Protein AF-A0A392TF05-F1 (afdb_monomer_lite)

Sequence (74 aa):
LAESRLMKDGWPEYYDGKLGRYVGKQARKYQTWSIAGYLVAKMMLEDPSHLGMISLDEDKQMESVIKRSASWTN

Radius of gyration: 24.61 Å; chains: 1; bounding box: 40×42×71 Å

Secondary structure (DSSP, 8-state):
-HHHHHHHHTS-S-EESTTS-EE-TTPPSS-HHHHHHHHHHHHHHH-GGGGGGT-PPP------------PPP-

Organism: NCBI:txid97028

pLDDT: mean 88.01, std 15.44, range [45.22, 98.75]

Structure (mmCIF, N/CA/C/O backbone):
data_AF-A0A392TF05-F1
#
_entry.id   AF-A0A392TF05-F1
#
loop_
_atom_site.group_PDB
_atom_site.id
_atom_site.type_symbol
_atom_site.label_atom_id
_atom_site.label_alt_id
_atom_site.label_comp_id
_atom_site.label_asym_id
_atom_site.label_entity_id
_atom_site.label_seq_id
_atom_site.pdbx_PDB_ins_code
_atom_site.Cartn_x
_atom_site.Cartn_y
_atom_site.Cartn_z
_atom_site.occupancy
_atom_site.B_iso_or_equiv
_atom_site.auth_seq_id
_atom_site.auth_comp_id
_atom_site.auth_asym_id
_atom_site.auth_atom_id
_atom_site.pdbx_PDB_model_num
ATOM 1 N N . LEU A 1 1 ? 4.313 -11.010 3.298 1.00 76.06 1 LEU A N 1
ATOM 2 C CA . LEU A 1 1 ? 3.949 -10.002 4.328 1.00 76.06 1 LEU A CA 1
ATOM 3 C C . LEU A 1 1 ? 2.867 -9.030 3.843 1.00 76.06 1 LEU A C 1
ATOM 5 O O . LEU A 1 1 ? 1.882 -8.858 4.551 1.00 76.06 1 LEU A O 1
ATOM 9 N N . ALA A 1 2 ? 3.018 -8.404 2.667 1.00 88.62 2 ALA A N 1
ATOM 10 C CA . ALA A 1 2 ? 2.010 -7.475 2.138 1.00 88.62 2 ALA A CA 1
ATOM 11 C C . ALA A 1 2 ? 0.677 -8.170 1.799 1.00 88.62 2 ALA A C 1
ATOM 13 O O . ALA A 1 2 ? -0.359 -7.773 2.321 1.00 88.62 2 ALA A O 1
ATOM 14 N N . GLU A 1 3 ? 0.714 -9.255 1.017 1.00 93.50 3 GLU A N 1
ATOM 15 C CA . GLU A 1 3 ? -0.473 -10.035 0.618 1.00 93.50 3 GLU A CA 1
ATOM 16 C C . GLU A 1 3 ? -1.308 -10.506 1.814 1.00 93.50 3 GLU A C 1
ATOM 18 O O . GLU A 1 3 ? -2.509 -10.264 1.866 1.00 93.50 3 GLU A O 1
ATOM 23 N N . SER A 1 4 ? -0.666 -11.099 2.828 1.00 96.94 4 SER A N 1
ATOM 24 C CA . SER A 1 4 ? -1.353 -11.593 4.028 1.00 96.94 4 SER A CA 1
ATOM 25 C C . SER A 1 4 ? -2.097 -10.485 4.774 1.00 96.94 4 SER A C 1
ATOM 27 O O . SER A 1 4 ? -3.176 -10.716 5.314 1.00 96.94 4 SER A O 1
ATOM 29 N N . ARG A 1 5 ? -1.532 -9.271 4.804 1.00 97.06 5 ARG A N 1
ATOM 30 C CA . ARG A 1 5 ? -2.171 -8.116 5.438 1.00 97.06 5 ARG A CA 1
ATOM 31 C C . ARG A 1 5 ? -3.299 -7.560 4.570 1.00 97.06 5 ARG A C 1
ATOM 33 O O . ARG A 1 5 ? -4.393 -7.364 5.081 1.00 97.06 5 ARG A O 1
ATOM 40 N N . LEU A 1 6 ? -3.056 -7.369 3.272 1.00 97.62 6 LEU A N 1
ATOM 41 C CA . LEU A 1 6 ? -4.060 -6.894 2.315 1.00 97.62 6 LEU A CA 1
ATOM 42 C C . LEU A 1 6 ? -5.291 -7.804 2.291 1.00 97.62 6 LEU A C 1
ATOM 44 O O . LEU A 1 6 ? -6.411 -7.309 2.367 1.00 97.62 6 LEU A O 1
ATOM 48 N N . MET A 1 7 ? -5.090 -9.123 2.263 1.00 97.38 7 MET A N 1
ATOM 49 C CA . MET A 1 7 ? -6.172 -10.103 2.326 1.00 97.38 7 MET A CA 1
ATOM 50 C C . MET A 1 7 ? -6.946 -10.001 3.646 1.00 97.38 7 MET A C 1
ATOM 52 O O . MET A 1 7 ? -8.174 -9.929 3.627 1.00 97.38 7 MET A O 1
ATOM 56 N N . LYS A 1 8 ? -6.240 -9.954 4.787 1.00 98.06 8 LYS A N 1
ATOM 57 C CA . LYS A 1 8 ? -6.860 -9.856 6.118 1.00 98.06 8 LYS A CA 1
ATOM 58 C C . LYS A 1 8 ? -7.697 -8.583 6.283 1.00 98.06 8 LYS A C 1
ATOM 60 O O . LYS A 1 8 ? -8.781 -8.640 6.856 1.00 98.06 8 LYS A O 1
ATOM 65 N N . ASP A 1 9 ? -7.210 -7.459 5.768 1.00 98.25 9 ASP A N 1
ATOM 66 C CA . ASP A 1 9 ? -7.861 -6.152 5.904 1.00 98.25 9 ASP A CA 1
ATOM 67 C C . ASP A 1 9 ? -8.942 -5.913 4.825 1.00 98.25 9 ASP A C 1
ATOM 69 O O . ASP A 1 9 ? -9.651 -4.904 4.854 1.00 98.25 9 ASP A O 1
ATOM 73 N N . GLY A 1 10 ? -9.127 -6.865 3.900 1.00 98.38 10 GLY A N 1
ATOM 74 C CA . GLY A 1 10 ? -10.149 -6.815 2.857 1.00 98.38 10 GLY A CA 1
ATOM 75 C C . GLY A 1 10 ? -9.806 -5.851 1.725 1.00 98.38 10 GLY A C 1
ATOM 76 O O . GLY A 1 10 ? -10.685 -5.129 1.270 1.00 98.38 10 GLY A O 1
ATOM 77 N N . TRP A 1 11 ? -8.545 -5.822 1.290 1.00 98.44 11 TRP A N 1
ATOM 78 C CA . TRP A 1 11 ? -8.040 -5.013 0.172 1.00 98.44 11 TRP A CA 1
ATOM 79 C C . TRP A 1 11 ? -8.467 -3.535 0.247 1.00 98.44 11 TRP A C 1
ATOM 81 O O . TRP A 1 11 ? -9.216 -3.063 -0.616 1.00 98.44 11 TRP A O 1
ATOM 91 N N . PRO A 1 12 ? -8.042 -2.804 1.294 1.00 98.62 12 PRO A N 1
ATOM 92 C CA . PRO A 1 12 ? -8.458 -1.424 1.493 1.00 98.62 12 PRO A CA 1
ATOM 93 C C . PRO A 1 12 ? -7.898 -0.488 0.413 1.00 98.62 12 PRO A C 1
ATOM 95 O O . PRO A 1 12 ? -6.826 -0.715 -0.152 1.00 98.62 12 PRO A O 1
ATOM 98 N N . GLU A 1 13 ? -8.6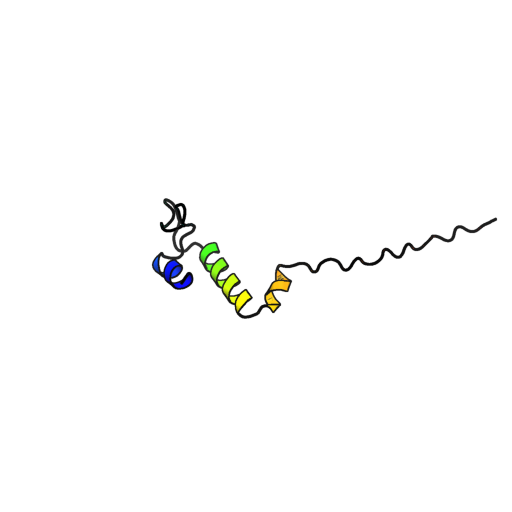22 0.599 0.159 1.00 98.75 13 GLU A N 1
ATOM 99 C CA . GLU A 1 13 ? -8.232 1.662 -0.773 1.00 98.75 13 GLU A CA 1
ATOM 100 C C . GLU A 1 13 ? -6.932 2.371 -0.358 1.00 98.75 13 GLU A C 1
ATOM 102 O O . GLU A 1 13 ? -6.112 2.680 -1.216 1.00 98.75 13 GLU A O 1
ATOM 107 N N . TYR A 1 14 ? -6.721 2.596 0.943 1.00 98.44 14 TYR A N 1
ATOM 108 C CA . TYR A 1 14 ? -5.496 3.186 1.492 1.00 98.44 14 TYR A CA 1
ATOM 109 C C . TYR A 1 14 ? -5.325 2.867 2.990 1.00 98.44 14 TYR A C 1
ATOM 111 O O . TYR A 1 14 ? -6.250 2.390 3.656 1.00 98.44 14 TYR A O 1
ATOM 119 N N . TYR A 1 15 ? -4.129 3.137 3.524 1.00 98.38 15 TYR A N 1
ATOM 120 C CA . TYR A 1 15 ? -3.784 3.004 4.945 1.00 98.38 15 TYR A CA 1
ATOM 121 C C . TYR A 1 15 ? -3.368 4.358 5.536 1.00 98.38 15 TYR A C 1
ATOM 123 O O . TYR A 1 15 ? -2.701 5.145 4.869 1.00 98.38 15 TYR A O 1
ATOM 131 N N . ASP A 1 16 ? -3.703 4.587 6.805 1.00 98.44 16 ASP A N 1
ATOM 132 C CA . ASP A 1 16 ? -3.410 5.805 7.564 1.00 98.44 16 ASP A CA 1
ATOM 133 C C . ASP A 1 16 ? -2.245 5.638 8.561 1.00 98.44 16 ASP A C 1
ATOM 135 O O . ASP A 1 16 ? -1.865 4.540 8.997 1.00 98.44 16 ASP A O 1
ATOM 139 N N . GLY A 1 17 ? -1.725 6.790 8.998 1.00 97.62 17 GLY A N 1
ATOM 140 C CA . GLY A 1 17 ? -0.688 6.928 10.020 1.00 97.62 17 GLY A CA 1
ATOM 141 C C . GLY A 1 17 ? 0.731 6.934 9.449 1.00 97.62 17 GLY A C 1
ATOM 142 O O . GLY A 1 17 ? 0.978 6.467 8.344 1.00 97.62 17 GLY A O 1
ATOM 143 N N . LYS A 1 18 ? 1.697 7.425 10.238 1.00 97.31 18 LYS A N 1
ATOM 144 C CA . LYS A 1 18 ? 3.098 7.632 9.803 1.00 97.31 18 LYS A CA 1
ATOM 145 C C . LYS A 1 18 ? 3.770 6.390 9.205 1.00 97.31 18 LYS A C 1
ATOM 147 O O . LYS A 1 18 ? 4.686 6.514 8.407 1.00 97.31 18 LYS A O 1
ATOM 152 N N . LEU A 1 19 ? 3.335 5.205 9.630 1.00 96.62 19 LEU A N 1
ATOM 153 C CA . LEU A 1 19 ? 3.862 3.912 9.190 1.00 96.62 19 LEU A CA 1
ATOM 154 C C . LEU A 1 19 ? 2.815 3.077 8.429 1.00 96.62 19 LEU A C 1
ATOM 156 O O . LEU A 1 19 ? 3.007 1.875 8.271 1.00 96.62 19 LEU A O 1
ATOM 160 N N . GLY A 1 20 ? 1.668 3.661 8.054 1.00 96.56 20 GLY A N 1
ATOM 161 C CA . GLY A 1 20 ? 0.585 2.949 7.367 1.00 96.56 20 GLY A CA 1
ATOM 162 C C . GLY A 1 20 ? 0.044 1.748 8.150 1.00 96.56 20 GLY A C 1
ATOM 163 O O . GLY A 1 20 ? -0.243 0.706 7.562 1.00 96.56 20 GLY A O 1
ATOM 164 N N . ARG A 1 21 ? -0.019 1.829 9.488 1.00 96.50 21 ARG A N 1
ATOM 165 C CA . ARG A 1 21 ? -0.435 0.710 10.365 1.00 96.50 21 ARG A CA 1
ATOM 166 C C . ARG A 1 21 ? -1.950 0.580 10.518 1.00 96.50 21 ARG A C 1
ATOM 168 O O . ARG A 1 21 ? -2.413 -0.492 10.894 1.00 96.50 21 ARG A O 1
ATOM 175 N N . TYR A 1 22 ? -2.709 1.621 10.198 1.00 97.75 22 TYR A N 1
ATOM 176 C CA . TYR A 1 22 ? -4.162 1.637 10.350 1.00 97.75 22 TYR A CA 1
ATOM 177 C C . TYR A 1 22 ? -4.831 1.584 8.981 1.00 97.75 22 TYR A C 1
ATOM 179 O O . TYR A 1 22 ? -4.334 2.200 8.044 1.00 97.75 22 TYR A O 1
ATOM 187 N N . VAL A 1 23 ? -5.937 0.851 8.840 1.00 98.38 23 VAL A N 1
ATOM 188 C CA . VAL A 1 23 ? -6.780 0.960 7.637 1.00 98.38 23 VAL A CA 1
ATOM 189 C C . VAL A 1 23 ? -7.311 2.391 7.555 1.00 98.38 23 VAL A C 1
ATOM 191 O O . VAL A 1 23 ? -7.655 2.970 8.587 1.00 98.38 23 VAL A O 1
ATOM 194 N N . GLY A 1 24 ? -7.332 2.965 6.350 1.00 98.62 24 GLY A N 1
ATOM 195 C CA . GLY A 1 24 ? -7.727 4.352 6.144 1.00 98.62 24 GLY A CA 1
ATOM 196 C C . GLY A 1 24 ? -9.117 4.656 6.702 1.00 98.62 24 GLY A C 1
ATOM 197 O O . GLY A 1 24 ? -10.044 3.859 6.545 1.00 98.62 24 GLY A O 1
ATOM 198 N N . LYS A 1 25 ? -9.284 5.824 7.330 1.00 98.38 25 LYS A N 1
ATOM 199 C CA . LYS A 1 25 ? -10.521 6.225 8.023 1.00 98.38 25 LYS A CA 1
ATOM 200 C C . LYS A 1 25 ? -11.775 6.123 7.147 1.00 98.38 25 LYS A C 1
ATOM 202 O O . LYS A 1 25 ? -12.855 5.849 7.663 1.00 98.38 25 LYS A O 1
ATOM 207 N N . GLN A 1 26 ? -11.637 6.360 5.844 1.00 98.50 26 GLN A N 1
ATOM 208 C CA . GLN A 1 26 ? -12.708 6.245 4.850 1.00 98.50 26 GLN A CA 1
ATOM 209 C C . GLN A 1 26 ? -12.343 5.271 3.722 1.00 98.50 26 GLN A C 1
ATOM 211 O O . GLN A 1 26 ? -12.928 5.330 2.642 1.00 98.50 26 GLN A O 1
ATOM 216 N N . ALA A 1 27 ? -11.376 4.377 3.953 1.00 98.50 27 ALA A N 1
ATOM 217 C CA . ALA A 1 27 ? -10.950 3.425 2.941 1.00 98.50 27 ALA A CA 1
ATOM 218 C C . ALA A 1 27 ? -12.083 2.448 2.612 1.00 98.50 27 ALA A C 1
ATOM 220 O O . ALA A 1 27 ? -12.621 1.763 3.488 1.00 98.50 27 ALA A O 1
ATOM 221 N N . ARG A 1 28 ? -12.417 2.352 1.323 1.00 98.69 28 ARG A N 1
ATOM 222 C CA . ARG A 1 28 ? -13.316 1.311 0.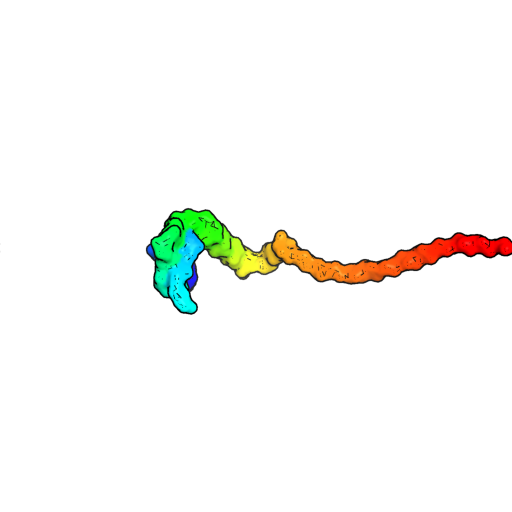821 1.00 98.69 28 ARG A CA 1
ATOM 223 C C . ARG A 1 28 ? -12.595 -0.032 0.822 1.00 98.69 28 ARG A C 1
ATOM 225 O O . ARG A 1 28 ? -11.403 -0.101 0.526 1.00 98.69 28 ARG A O 1
ATOM 232 N N . LYS A 1 29 ? -13.318 -1.098 1.166 1.00 98.44 29 LYS A N 1
ATOM 233 C CA . LYS A 1 29 ? -12.830 -2.479 1.048 1.00 98.44 29 LYS A CA 1
ATOM 234 C C . LYS A 1 29 ? -12.998 -2.982 -0.380 1.00 98.44 29 LYS A C 1
ATOM 236 O O . LYS A 1 29 ? -13.873 -2.506 -1.098 1.00 98.44 29 LYS A O 1
ATOM 241 N N . TYR A 1 30 ? -12.201 -3.981 -0.742 1.00 98.38 30 TYR A N 1
ATOM 242 C CA . TYR A 1 30 ? -12.202 -4.634 -2.051 1.00 98.38 30 TYR A CA 1
ATOM 243 C C . TYR A 1 30 ? -11.981 -3.650 -3.193 1.00 98.38 30 TYR A C 1
ATOM 245 O O . TYR A 1 30 ? -12.592 -3.746 -4.254 1.00 98.38 30 TYR A O 1
ATOM 253 N N . GLN A 1 31 ? -11.099 -2.683 -2.959 1.00 98.69 31 GLN A N 1
ATOM 254 C CA . GLN A 1 31 ? -10.848 -1.637 -3.923 1.00 98.69 31 GLN A CA 1
ATOM 255 C C . GLN A 1 31 ? -10.072 -2.194 -5.123 1.00 98.69 31 GLN A C 1
ATOM 257 O O . GLN A 1 31 ? -8.983 -2.756 -4.980 1.00 98.69 31 GLN A O 1
ATOM 262 N N . THR A 1 32 ? -10.612 -1.977 -6.323 1.00 98.62 32 THR A N 1
ATOM 263 C CA . THR A 1 32 ? -10.127 -2.586 -7.569 1.00 98.62 32 THR A CA 1
ATOM 264 C C . THR A 1 32 ? -8.641 -2.347 -7.813 1.00 98.62 32 THR A C 1
ATOM 266 O O . THR A 1 32 ? -7.902 -3.298 -8.047 1.00 98.62 32 THR A O 1
ATOM 269 N N . TRP A 1 33 ? -8.169 -1.100 -7.710 1.00 98.38 33 TRP A N 1
ATOM 270 C CA . TRP A 1 33 ? -6.763 -0.774 -7.978 1.00 98.38 33 TRP A CA 1
ATOM 271 C C . TRP A 1 33 ? -5.784 -1.315 -6.925 1.00 98.38 33 TRP A C 1
ATOM 273 O O . TRP A 1 33 ? -4.621 -1.537 -7.241 1.00 98.38 33 TRP A O 1
ATOM 283 N N . SER A 1 34 ? -6.248 -1.609 -5.706 1.00 98.31 34 SER A N 1
ATOM 284 C CA . SER A 1 34 ? -5.419 -2.171 -4.639 1.00 98.31 34 SER A CA 1
ATOM 285 C C . SER A 1 34 ? -5.157 -3.646 -4.931 1.00 98.31 34 SER A C 1
ATOM 287 O O . SER A 1 34 ? -4.040 -4.130 -4.759 1.00 98.31 34 SER A O 1
ATOM 289 N N . ILE A 1 35 ? -6.184 -4.345 -5.426 1.00 98.44 35 ILE A N 1
ATOM 290 C CA . ILE A 1 35 ? -6.090 -5.735 -5.881 1.00 98.44 35 ILE A CA 1
ATOM 291 C C . ILE A 1 35 ? -5.263 -5.803 -7.170 1.00 98.44 35 ILE A C 1
ATOM 293 O O . ILE A 1 35 ? -4.268 -6.522 -7.227 1.00 98.44 35 ILE A O 1
ATOM 297 N N . ALA A 1 36 ? -5.641 -5.025 -8.189 1.00 98.50 36 ALA A N 1
ATOM 298 C CA . ALA A 1 36 ? -4.969 -5.022 -9.485 1.00 98.50 36 ALA A CA 1
ATOM 299 C C . ALA A 1 36 ? -3.494 -4.615 -9.367 1.00 98.50 36 ALA A C 1
ATOM 301 O O . ALA A 1 36 ? -2.642 -5.272 -9.952 1.00 98.50 36 ALA A O 1
ATOM 302 N N . GLY A 1 37 ? -3.172 -3.599 -8.561 1.00 97.88 37 GLY A N 1
ATOM 303 C CA . GLY A 1 37 ? -1.794 -3.165 -8.330 1.00 97.88 37 GLY A CA 1
ATOM 304 C C . GLY A 1 37 ? -0.925 -4.257 -7.704 1.00 97.88 37 GLY A C 1
ATOM 305 O O . GLY A 1 37 ? 0.200 -4.472 -8.149 1.00 97.88 37 GLY A O 1
ATOM 306 N N . TYR A 1 38 ? -1.456 -5.003 -6.727 1.00 97.81 38 TYR A N 1
ATOM 307 C CA . TYR A 1 38 ? -0.759 -6.161 -6.162 1.00 97.81 38 TYR A CA 1
ATOM 308 C C . TYR A 1 38 ? -0.520 -7.256 -7.213 1.00 97.81 38 TYR A C 1
ATOM 310 O O . TYR A 1 38 ? 0.594 -7.771 -7.311 1.00 97.81 38 TYR A O 1
ATOM 318 N N . LEU A 1 39 ? -1.538 -7.590 -8.015 1.00 97.88 39 LEU A N 1
ATOM 319 C CA . LEU A 1 39 ? -1.416 -8.607 -9.063 1.00 97.88 39 LEU A CA 1
ATOM 320 C C . LEU A 1 39 ? -0.396 -8.200 -10.127 1.00 97.88 39 LEU A C 1
ATOM 322 O O . LEU A 1 39 ? 0.466 -8.999 -10.472 1.00 97.88 39 LEU A O 1
ATOM 326 N N . VAL A 1 40 ? -0.450 -6.956 -10.610 1.00 97.62 40 VAL A N 1
ATOM 327 C CA . VAL A 1 40 ? 0.506 -6.432 -11.594 1.00 97.62 40 VAL A CA 1
ATOM 328 C C . VAL A 1 40 ? 1.927 -6.477 -11.045 1.00 97.62 40 VAL A C 1
ATOM 330 O O . VAL A 1 40 ? 2.815 -6.983 -11.723 1.00 97.62 40 VAL A O 1
ATOM 333 N N . ALA A 1 41 ? 2.145 -6.037 -9.802 1.00 96.81 41 ALA A N 1
ATOM 334 C CA . ALA A 1 41 ? 3.462 -6.111 -9.175 1.00 96.81 41 ALA A CA 1
ATOM 335 C C . ALA A 1 41 ? 3.974 -7.557 -9.082 1.00 96.81 41 ALA A C 1
ATOM 337 O O . ALA A 1 41 ? 5.144 -7.815 -9.351 1.00 96.81 41 ALA A O 1
ATOM 338 N N . LYS A 1 42 ? 3.099 -8.512 -8.743 1.00 96.56 42 LYS A N 1
ATOM 339 C CA . LYS A 1 42 ? 3.451 -9.934 -8.705 1.00 96.56 42 LYS A CA 1
ATOM 340 C C . LYS A 1 42 ? 3.812 -10.470 -10.094 1.00 96.56 42 LYS A C 1
ATOM 342 O O . LYS A 1 42 ? 4.870 -11.068 -10.229 1.00 96.56 42 LYS A O 1
ATOM 347 N N . MET A 1 43 ? 3.009 -10.183 -11.119 1.00 97.38 43 MET A N 1
ATOM 348 C CA . MET A 1 43 ? 3.275 -10.605 -12.503 1.00 97.38 43 MET A CA 1
ATOM 349 C C . MET A 1 43 ? 4.569 -9.996 -13.069 1.00 97.38 43 MET A C 1
ATOM 351 O O . MET A 1 43 ? 5.291 -10.664 -13.802 1.00 97.38 43 MET A O 1
ATOM 355 N N . MET A 1 44 ? 4.898 -8.752 -12.706 1.00 96.81 44 MET A N 1
ATOM 356 C CA . MET A 1 44 ? 6.170 -8.116 -13.084 1.00 96.81 44 MET A CA 1
ATOM 357 C C . MET A 1 44 ? 7.382 -8.760 -12.401 1.00 96.81 44 MET A C 1
ATOM 359 O O . MET A 1 44 ? 8.455 -8.827 -12.991 1.00 96.81 44 MET A O 1
ATOM 363 N N . LEU A 1 45 ? 7.229 -9.215 -11.153 1.00 95.69 45 LEU A N 1
ATOM 364 C CA . LEU A 1 45 ? 8.285 -9.938 -10.439 1.00 95.69 45 LEU A CA 1
ATOM 365 C C . LEU A 1 45 ? 8.438 -11.381 -10.941 1.00 95.69 45 LEU A C 1
ATOM 367 O O . LEU A 1 45 ? 9.548 -11.905 -10.934 1.00 95.69 45 LEU A O 1
ATOM 371 N N . GLU A 1 46 ? 7.337 -12.021 -11.342 1.00 97.62 46 GLU A N 1
ATOM 372 C CA . GLU A 1 46 ? 7.321 -13.378 -11.901 1.00 97.62 46 GLU A CA 1
ATOM 373 C C . GLU A 1 46 ? 7.931 -13.428 -13.307 1.00 97.62 46 GLU A C 1
ATOM 375 O O . GLU A 1 46 ? 8.676 -14.358 -13.611 1.00 97.62 46 GLU A O 1
ATOM 380 N N . ASP A 1 47 ? 7.664 -12.419 -14.138 1.00 97.31 47 ASP A N 1
ATOM 381 C CA . ASP A 1 47 ? 8.255 -12.281 -15.467 1.00 97.31 47 ASP A CA 1
ATOM 382 C C . ASP A 1 47 ? 8.697 -10.825 -15.726 1.00 97.31 47 ASP A C 1
ATOM 384 O O . ASP A 1 47 ? 7.871 -9.962 -16.051 1.00 97.31 47 ASP A O 1
ATOM 388 N N . PRO A 1 48 ? 10.012 -10.541 -15.612 1.00 95.00 48 PRO A N 1
ATOM 389 C CA . PRO A 1 48 ? 10.575 -9.214 -15.855 1.00 95.00 48 PRO A CA 1
ATOM 390 C C . PRO A 1 48 ? 10.408 -8.695 -17.289 1.00 95.00 48 PRO A C 1
ATOM 392 O O . PRO A 1 48 ? 10.544 -7.490 -17.507 1.00 95.00 48 PRO A O 1
ATOM 395 N N . SER A 1 49 ? 10.106 -9.555 -18.2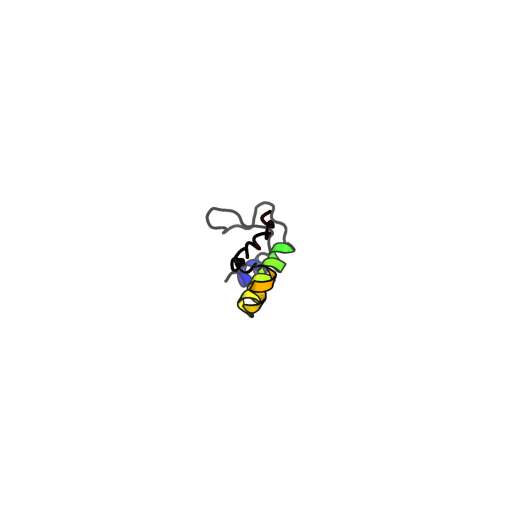73 1.00 94.31 49 SER A N 1
ATOM 396 C CA . SER A 1 49 ? 9.877 -9.116 -19.657 1.00 94.31 49 SER A CA 1
ATOM 397 C C . SER A 1 49 ? 8.654 -8.196 -19.782 1.00 94.31 49 SER A C 1
ATOM 399 O O . SER A 1 49 ? 8.606 -7.340 -20.667 1.00 94.31 49 SER A O 1
ATOM 401 N N . HIS A 1 50 ? 7.718 -8.271 -18.828 1.00 94.50 50 HIS A N 1
ATOM 402 C CA . HIS A 1 50 ? 6.565 -7.380 -18.731 1.00 94.50 50 HIS A CA 1
ATOM 403 C C . HIS A 1 50 ? 6.923 -5.898 -18.545 1.00 94.50 50 HIS A C 1
ATOM 405 O O . HIS A 1 50 ? 6.075 -5.040 -18.800 1.00 94.50 50 HIS A O 1
ATOM 411 N N . LEU A 1 51 ? 8.150 -5.570 -18.120 1.00 91.94 51 LEU A N 1
ATOM 412 C CA . LEU A 1 51 ? 8.576 -4.181 -17.927 1.00 91.94 51 LEU A CA 1
ATOM 413 C C . LEU A 1 51 ? 8.452 -3.359 -19.218 1.00 91.94 51 LEU A C 1
ATOM 415 O O . LEU A 1 51 ? 7.971 -2.228 -19.169 1.00 91.94 51 LEU A O 1
ATOM 419 N N . GLY A 1 52 ? 8.761 -3.962 -20.372 1.00 91.19 52 GLY A N 1
ATOM 420 C CA . GLY A 1 52 ? 8.672 -3.310 -21.683 1.00 91.19 52 GLY A CA 1
ATOM 421 C C . GLY A 1 52 ? 7.263 -2.843 -22.072 1.00 91.19 52 GLY A C 1
ATOM 422 O O . GLY A 1 52 ? 7.122 -2.023 -22.970 1.00 91.19 52 GLY A O 1
ATOM 423 N N . MET A 1 53 ? 6.207 -3.311 -21.392 1.00 92.62 53 MET A N 1
ATOM 424 C CA . MET A 1 53 ? 4.842 -2.811 -21.613 1.00 92.62 53 MET A CA 1
ATOM 425 C C . MET A 1 53 ? 4.601 -1.423 -21.003 1.00 92.62 53 MET A C 1
ATOM 427 O O . MET A 1 53 ? 3.673 -0.732 -21.420 1.00 92.62 53 MET A O 1
ATOM 431 N N . ILE A 1 54 ? 5.383 -1.038 -19.988 1.00 93.38 54 ILE A N 1
ATOM 432 C CA . ILE A 1 54 ? 5.204 0.215 -19.236 1.00 93.38 54 ILE A CA 1
ATOM 433 C C . ILE A 1 54 ? 6.441 1.124 -19.253 1.00 93.38 54 ILE A C 1
ATOM 435 O O . ILE A 1 54 ? 6.361 2.253 -18.771 1.00 93.38 54 ILE A O 1
ATOM 439 N N . SER A 1 55 ? 7.572 0.654 -19.785 1.00 90.19 55 SER A N 1
ATOM 440 C CA . SER A 1 55 ? 8.790 1.440 -19.985 1.00 90.19 55 SER A CA 1
ATOM 441 C C . SER A 1 55 ? 8.999 1.756 -21.461 1.00 90.19 55 SER A C 1
ATOM 443 O O . SER A 1 55 ? 8.769 0.910 -22.320 1.00 90.19 55 SER A O 1
ATOM 445 N N . LEU A 1 56 ? 9.496 2.955 -21.749 1.00 88.00 56 LEU A N 1
ATOM 446 C CA . LEU A 1 56 ? 10.073 3.274 -23.050 1.00 88.00 56 LEU A CA 1
ATOM 447 C C . LEU A 1 56 ? 11.568 2.964 -22.986 1.00 88.00 56 LEU A C 1
ATOM 449 O O . LEU A 1 56 ? 12.209 3.284 -21.981 1.00 88.00 56 LEU A O 1
ATOM 453 N N . ASP A 1 57 ? 12.115 2.366 -24.040 1.00 81.50 57 ASP A N 1
ATOM 454 C CA . ASP A 1 57 ? 13.564 2.363 -24.216 1.00 81.50 57 ASP A CA 1
ATOM 455 C C . ASP A 1 57 ? 14.024 3.817 -24.366 1.00 81.50 57 ASP A C 1
ATOM 457 O O . ASP A 1 57 ? 13.357 4.619 -25.025 1.00 81.50 57 ASP A O 1
ATOM 461 N N . GLU A 1 58 ? 15.148 4.175 -23.742 1.00 70.81 58 GLU A N 1
ATOM 462 C CA . GLU A 1 58 ? 15.791 5.451 -24.046 1.00 70.81 58 GLU A CA 1
ATOM 463 C C . GLU A 1 58 ? 16.035 5.481 -25.554 1.00 70.81 58 GLU A C 1
ATOM 465 O O . GLU A 1 58 ? 16.674 4.568 -26.088 1.00 70.81 58 GLU A O 1
ATOM 470 N N . ASP A 1 59 ? 15.492 6.494 -26.238 1.00 62.25 59 ASP A N 1
ATOM 471 C CA . ASP A 1 59 ? 15.752 6.724 -27.652 1.00 62.25 59 ASP A CA 1
ATOM 472 C C . ASP A 1 59 ? 17.267 6.638 -27.848 1.00 62.25 59 ASP A C 1
ATOM 474 O O . ASP A 1 59 ? 18.010 7.546 -27.461 1.00 62.25 59 ASP A O 1
ATOM 478 N N . LYS A 1 60 ? 17.756 5.536 -28.436 1.00 60.44 60 LYS A N 1
ATOM 479 C CA . LYS A 1 60 ? 19.094 5.520 -29.022 1.00 60.44 60 LYS A CA 1
ATOM 480 C C . LYS A 1 60 ? 19.056 6.681 -29.984 1.00 60.44 60 LYS A C 1
ATOM 482 O O . LYS A 1 60 ? 18.355 6.563 -30.987 1.00 60.44 60 LYS A O 1
ATOM 487 N N . GLN A 1 61 ? 19.712 7.791 -29.630 1.00 55.59 61 GLN A N 1
ATOM 488 C CA . GLN A 1 61 ? 19.739 8.991 -30.448 1.00 55.59 61 GLN A CA 1
ATOM 489 C C . GLN A 1 61 ? 19.995 8.541 -31.875 1.00 55.59 61 GLN A C 1
ATOM 491 O O . GLN A 1 61 ? 21.087 8.081 -32.209 1.00 55.59 61 GLN A O 1
ATOM 496 N N . MET A 1 62 ? 18.946 8.578 -32.689 1.00 59.53 62 MET A N 1
ATOM 497 C CA . MET A 1 62 ? 19.077 8.325 -34.100 1.00 59.53 62 MET A CA 1
ATOM 498 C C . MET A 1 62 ? 19.875 9.532 -34.554 1.00 59.53 62 MET A C 1
ATOM 500 O O . MET A 1 62 ? 19.330 10.638 -34.559 1.00 59.53 62 MET A O 1
ATOM 504 N N . GLU A 1 63 ? 21.187 9.348 -34.762 1.00 56.91 63 GLU A N 1
ATOM 505 C CA . GLU A 1 63 ? 22.068 10.409 -35.236 1.00 56.91 63 GLU A CA 1
ATOM 506 C C . GLU A 1 63 ? 21.309 11.120 -36.342 1.00 56.91 63 GLU A C 1
ATOM 508 O O . GLU A 1 63 ? 20.873 10.493 -37.316 1.00 56.91 63 GLU A O 1
ATOM 513 N N . SER A 1 64 ? 21.042 12.408 -36.140 1.00 61.22 64 SER A N 1
ATOM 514 C CA . SER A 1 64 ? 20.389 13.202 -37.156 1.00 61.22 64 SER A CA 1
ATOM 515 C C . SER A 1 64 ? 21.342 13.205 -38.340 1.00 61.22 64 SER A C 1
ATOM 517 O O . SER A 1 64 ? 22.331 13.934 -38.377 1.00 61.22 64 SER A O 1
ATOM 519 N N . VAL A 1 65 ? 21.090 12.326 -39.311 1.00 62.94 65 VAL A N 1
ATOM 520 C CA . VAL A 1 65 ? 21.806 12.348 -40.577 1.00 62.94 65 VAL A CA 1
ATOM 521 C C . VAL A 1 65 ? 21.348 13.631 -41.247 1.00 62.94 65 VAL A C 1
ATOM 523 O O . VAL A 1 65 ? 20.328 13.668 -41.937 1.00 62.94 65 VAL A O 1
ATOM 526 N N . ILE A 1 66 ? 22.075 14.718 -40.983 1.00 67.19 66 ILE A N 1
ATOM 527 C CA . ILE A 1 66 ? 21.919 15.990 -41.669 1.00 67.19 66 ILE A CA 1
ATOM 528 C C . ILE A 1 66 ? 22.226 15.698 -43.138 1.00 67.19 66 ILE A C 1
ATOM 530 O O . ILE A 1 66 ? 23.379 15.719 -43.572 1.00 67.19 66 ILE A O 1
ATOM 534 N N . LYS A 1 67 ? 21.191 15.396 -43.925 1.00 63.88 67 LYS A N 1
ATOM 535 C CA . LYS A 1 67 ? 21.288 15.374 -45.382 1.00 63.88 67 LYS A CA 1
ATOM 536 C C . LYS A 1 67 ? 21.468 16.819 -45.825 1.00 63.88 67 LYS A C 1
ATOM 538 O O . LYS A 1 67 ? 20.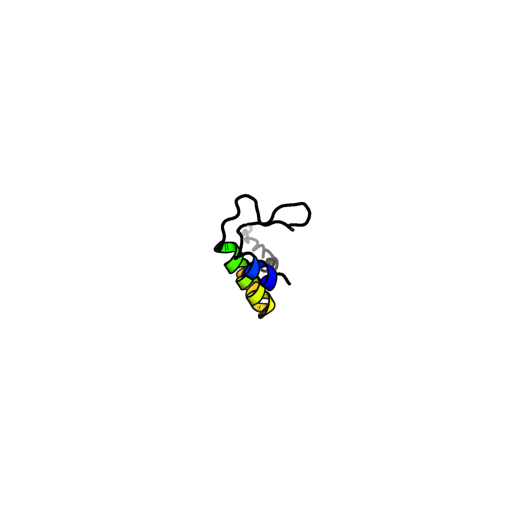501 17.567 -45.932 1.00 63.88 67 LYS A O 1
ATOM 543 N N . ARG A 1 68 ? 22.722 17.230 -46.025 1.00 64.44 68 ARG A N 1
ATOM 544 C CA . ARG A 1 68 ? 23.042 18.534 -46.610 1.00 64.44 68 ARG A CA 1
ATOM 545 C C . ARG A 1 68 ? 22.442 18.587 -48.013 1.00 64.44 68 ARG A C 1
ATOM 547 O O . ARG A 1 68 ? 22.795 17.779 -48.869 1.00 64.44 68 ARG A O 1
ATOM 554 N N . SER A 1 69 ? 21.533 19.526 -48.238 1.00 64.69 69 SER A N 1
ATOM 555 C CA . SER A 1 69 ? 21.021 19.851 -49.566 1.00 64.69 69 SER A CA 1
ATOM 556 C C . SER A 1 69 ? 22.191 20.318 -50.432 1.00 64.69 69 SER A C 1
ATOM 558 O O . SER A 1 69 ? 22.861 21.288 -50.083 1.00 64.69 69 SER A O 1
ATOM 560 N N . ALA A 1 70 ? 22.465 19.635 -51.544 1.00 64.19 70 ALA A N 1
ATOM 561 C CA . ALA A 1 70 ? 23.439 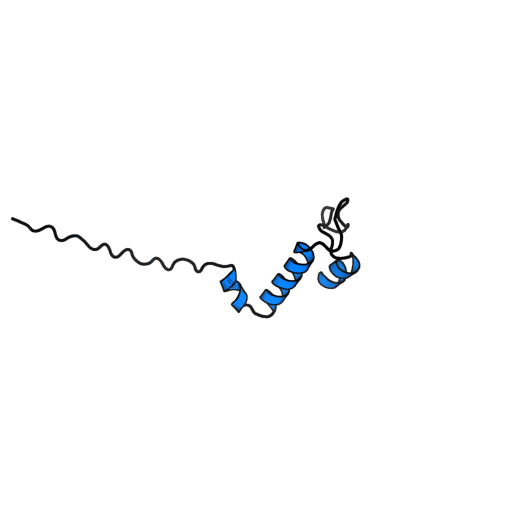20.107 -52.519 1.00 64.19 70 ALA A CA 1
ATOM 562 C C . ALA A 1 70 ? 22.835 21.298 -53.279 1.00 64.19 70 ALA A C 1
ATOM 564 O O . ALA A 1 70 ? 22.054 21.125 -54.213 1.00 64.19 70 ALA A O 1
ATOM 565 N N . SER A 1 71 ? 23.154 22.516 -52.849 1.00 63.62 71 SER A N 1
ATOM 566 C CA . SER A 1 71 ? 22.923 23.715 -53.652 1.00 63.62 71 SER A CA 1
ATOM 567 C C . SER A 1 71 ? 23.965 23.757 -54.770 1.00 63.62 71 SER A C 1
ATOM 569 O O . SER A 1 71 ? 25.163 23.835 -54.496 1.00 63.62 71 SER A O 1
ATOM 571 N N . TRP A 1 72 ? 23.504 23.670 -56.018 1.00 56.78 72 TRP A N 1
ATOM 572 C CA . TRP A 1 72 ? 24.328 23.802 -57.218 1.00 56.78 72 TRP A CA 1
ATOM 573 C C . TRP A 1 72 ? 24.974 25.190 -57.288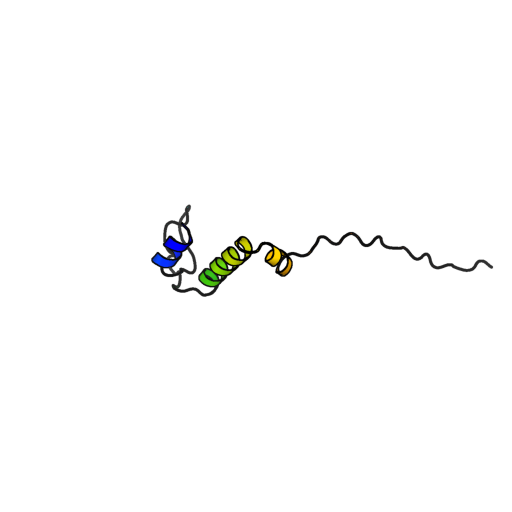 1.00 56.78 72 TRP A C 1
ATOM 575 O O . TRP A 1 72 ? 24.299 26.204 -57.117 1.00 56.78 72 TRP A O 1
ATOM 585 N N . THR A 1 73 ? 26.280 25.219 -57.547 1.00 57.03 73 THR A N 1
ATOM 586 C CA . THR A 1 73 ? 27.045 26.420 -57.898 1.00 57.03 73 THR A CA 1
ATOM 587 C C . THR A 1 73 ? 26.853 26.743 -59.377 1.00 57.03 73 THR A C 1
ATOM 589 O O . THR A 1 73 ? 27.029 25.852 -60.210 1.00 57.03 73 THR A O 1
ATOM 592 N N . ASN A 1 74 ? 26.558 28.006 -59.683 1.00 45.22 74 ASN A N 1
ATOM 593 C CA . ASN A 1 74 ? 26.773 28.631 -60.989 1.00 45.22 74 ASN A CA 1
ATOM 594 C C . ASN A 1 74 ? 27.599 29.901 -60.775 1.00 45.22 74 ASN A C 1
ATOM 596 O O . ASN A 1 74 ? 27.347 30.564 -59.741 1.00 45.22 74 ASN A O 1
#

InterPro domains:
  IPR008928 Six-hairpin glycosidase superfamily [SSF48208] (11-55)
  IPR024746 Glycosyl hydrolase family 100 [PF12899] (2-48)
  IPR024746 Glycosyl hydrolase family 100 [PTHR31916] (1-68)

Foldseek 3Di:
DVVVVCVVVQNWPAADDPVSPHRDPPTDGPDPCSVVVVVVVVVCVVPVVCVCVVDDDDPPPPPPPPPDDPDDDD